Protein AF-A0A7Z9QJ92-F1 (afdb_monomer_lite)

Structure (mmCIF, N/CA/C/O backbone):
data_AF-A0A7Z9QJ92-F1
#
_entry.id   AF-A0A7Z9QJ92-F1
#
loop_
_atom_site.group_PDB
_atom_site.id
_atom_site.type_symbol
_atom_site.label_atom_id
_atom_site.label_alt_id
_atom_site.label_comp_id
_atom_site.label_asym_id
_atom_site.label_entity_id
_atom_site.label_seq_id
_atom_site.pdbx_PDB_ins_code
_atom_site.Cartn_x
_atom_site.Cartn_y
_atom_site.Cartn_z
_atom_site.occupancy
_atom_site.B_iso_or_equiv
_atom_site.auth_seq_id
_atom_site.auth_comp_id
_atom_site.auth_asym_id
_atom_site.auth_atom_id
_atom_site.pdbx_PDB_model_num
ATOM 1 N N . MET A 1 1 ? -34.775 16.342 19.700 1.00 58.00 1 MET A N 1
ATOM 2 C CA . MET A 1 1 ? -33.580 15.807 19.011 1.00 58.00 1 MET A CA 1
ATOM 3 C C . MET A 1 1 ? -34.015 15.264 17.664 1.00 58.00 1 MET A C 1
ATOM 5 O O . MET A 1 1 ? -34.955 14.479 17.620 1.00 58.00 1 MET A O 1
ATOM 9 N N . THR A 1 2 ? -33.408 15.732 16.579 1.00 68.94 2 THR A N 1
ATOM 10 C CA . THR A 1 2 ? -33.727 15.283 15.217 1.00 68.94 2 THR A CA 1
ATOM 11 C C . THR A 1 2 ? -33.125 13.898 15.005 1.00 68.94 2 THR A C 1
ATOM 13 O O . THR A 1 2 ? -31.943 13.700 15.275 1.00 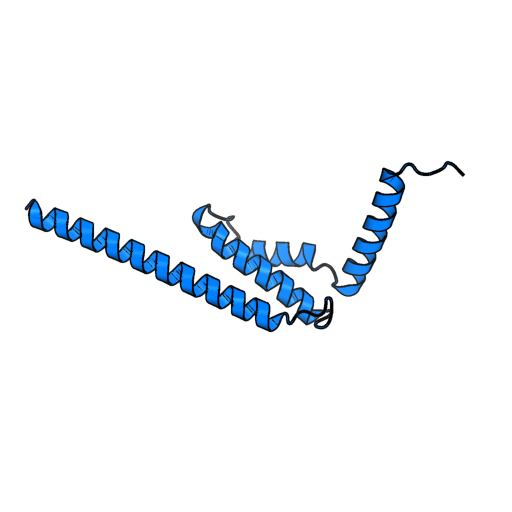68.94 2 THR A O 1
ATOM 16 N N . LYS A 1 3 ? -33.931 12.929 14.560 1.00 80.06 3 LYS A N 1
ATOM 17 C CA . LYS A 1 3 ? -33.454 11.577 14.248 1.00 80.06 3 LYS A CA 1
ATOM 18 C C . LYS A 1 3 ? -32.413 11.677 13.128 1.00 80.06 3 LYS A C 1
ATOM 20 O O . LYS A 1 3 ? -32.712 12.238 12.073 1.00 80.06 3 LYS A O 1
ATOM 25 N N . LEU A 1 4 ? -31.199 11.184 13.371 1.00 80.12 4 LEU A N 1
ATOM 26 C CA . LEU A 1 4 ? -30.159 11.125 12.347 1.00 80.12 4 LEU A CA 1
ATOM 27 C C . LEU A 1 4 ? -30.649 10.230 11.204 1.00 80.12 4 LEU A C 1
ATOM 29 O O . LEU A 1 4 ? -31.324 9.224 11.423 1.00 80.12 4 LEU A O 1
ATOM 33 N N . ASN A 1 5 ? -30.355 10.620 9.965 1.00 92.56 5 ASN A N 1
ATOM 34 C CA . ASN A 1 5 ? -30.608 9.726 8.843 1.00 92.56 5 ASN A CA 1
ATOM 35 C C . ASN A 1 5 ? -29.581 8.580 8.868 1.00 92.56 5 ASN A C 1
ATOM 37 O O . ASN A 1 5 ? -28.512 8.690 9.474 1.00 92.56 5 ASN A O 1
ATOM 41 N N . LYS A 1 6 ? -29.894 7.498 8.153 1.00 92.88 6 LYS A N 1
ATOM 42 C CA . LYS A 1 6 ? -29.063 6.289 8.077 1.00 92.88 6 LYS A CA 1
ATOM 43 C C . LYS A 1 6 ? -27.584 6.583 7.785 1.00 92.88 6 LYS A C 1
ATOM 45 O O . LYS A 1 6 ? -26.713 5.950 8.370 1.00 92.88 6 LYS A O 1
ATOM 50 N N . PHE A 1 7 ? -27.287 7.525 6.890 1.00 94.38 7 PHE A N 1
ATOM 51 C CA . PHE A 1 7 ? -25.907 7.838 6.518 1.00 94.38 7 PHE A CA 1
ATOM 52 C C . PHE A 1 7 ? -25.169 8.613 7.606 1.00 94.38 7 PHE A C 1
ATOM 54 O O . PHE A 1 7 ? -23.989 8.363 7.826 1.00 94.38 7 PHE A O 1
ATOM 61 N N . SER A 1 8 ? -25.853 9.499 8.328 1.00 93.44 8 SER A N 1
ATOM 62 C CA . SER A 1 8 ? -25.249 10.214 9.452 1.00 93.44 8 SER A CA 1
ATOM 63 C C . SER A 1 8 ? -24.904 9.278 10.616 1.00 93.44 8 SER A C 1
ATOM 65 O O . SER A 1 8 ? -23.846 9.429 11.220 1.00 93.44 8 SER A O 1
ATOM 67 N N . GLU A 1 9 ? -25.737 8.270 10.891 1.00 93.88 9 GLU A N 1
ATOM 68 C CA . GLU A 1 9 ? -25.420 7.237 11.890 1.00 93.88 9 GLU A CA 1
ATOM 69 C C . GLU A 1 9 ? -24.207 6.390 11.476 1.00 93.88 9 GLU A C 1
ATOM 71 O O . GLU A 1 9 ? -23.334 6.112 12.299 1.00 93.88 9 GLU A O 1
ATOM 76 N N . ILE A 1 10 ? -24.123 6.005 10.197 1.00 94.44 10 ILE A N 1
ATOM 77 C CA . ILE A 1 10 ? -22.956 5.295 9.650 1.00 94.44 10 ILE A CA 1
ATOM 78 C C . ILE A 1 10 ? -21.699 6.160 9.782 1.00 94.44 10 ILE A C 1
ATOM 80 O O . ILE A 1 10 ? -20.678 5.673 10.257 1.00 94.44 10 ILE A O 1
ATOM 84 N N . GLY A 1 11 ? -21.778 7.441 9.412 1.00 95.62 11 GLY A N 1
ATOM 85 C CA . GLY A 1 11 ? -20.658 8.377 9.512 1.00 95.62 11 GLY A CA 1
ATOM 86 C C . GLY A 1 11 ? -20.119 8.504 10.937 1.00 95.62 11 GLY A C 1
ATOM 87 O O . GLY A 1 11 ? -18.908 8.447 11.124 1.00 95.62 11 GLY A O 1
ATOM 88 N N . SER A 1 12 ? -21.001 8.590 11.941 1.00 95.06 12 SER A N 1
ATOM 89 C CA . SER A 1 12 ? -20.598 8.645 13.356 1.00 95.06 12 SER A CA 1
ATOM 90 C C . SER A 1 12 ? -19.831 7.392 13.779 1.00 95.06 12 SER A C 1
ATOM 92 O O . SER A 1 12 ? -18.745 7.497 14.339 1.00 95.06 12 SER A O 1
ATOM 94 N N . LYS A 1 13 ? -20.353 6.206 13.440 1.00 95.19 13 LYS A N 1
ATOM 95 C CA . LYS A 1 13 ? -19.711 4.923 13.771 1.00 95.19 13 LYS A CA 1
ATOM 96 C C . LYS A 1 13 ? -18.356 4.756 13.088 1.00 95.19 13 LYS A C 1
ATOM 98 O O . LYS A 1 13 ? -17.418 4.240 13.684 1.00 95.19 13 LYS A O 1
ATOM 103 N N . VAL A 1 14 ? -18.246 5.188 11.831 1.00 93.88 14 VAL A N 1
ATOM 104 C CA . VAL A 1 14 ? -16.970 5.177 11.103 1.00 93.88 14 VAL A CA 1
ATOM 105 C C . VAL A 1 14 ? -15.982 6.157 11.737 1.00 93.88 14 VAL A C 1
ATOM 107 O O . VAL A 1 14 ? -14.813 5.814 11.882 1.00 93.88 14 VAL A O 1
ATOM 110 N N . GLY A 1 15 ? -16.439 7.344 12.144 1.00 93.00 15 GLY A N 1
ATOM 111 C CA . GLY A 1 15 ? -15.610 8.342 12.820 1.00 93.00 15 GLY A CA 1
ATOM 112 C C . GLY A 1 15 ? -15.032 7.835 14.142 1.00 93.00 15 GLY A C 1
ATOM 113 O O . GLY A 1 15 ? -13.826 7.943 14.347 1.00 93.00 15 GLY A O 1
ATOM 114 N N . GLU A 1 16 ? -15.865 7.227 14.992 1.00 92.94 16 GLU A N 1
ATOM 115 C CA . GLU A 1 16 ? -15.430 6.586 16.244 1.00 92.94 16 GLU A CA 1
ATOM 116 C C . GLU A 1 16 ? -14.382 5.500 15.976 1.00 92.94 16 GLU A C 1
ATOM 118 O O . GLU A 1 16 ? -13.284 5.552 16.522 1.00 92.94 16 GLU A O 1
ATOM 123 N N . LEU A 1 17 ? -14.659 4.589 15.037 1.00 88.25 17 LEU A N 1
ATOM 124 C CA . LEU A 1 17 ? -13.719 3.530 14.667 1.00 88.25 17 LEU A CA 1
ATOM 125 C C . LEU A 1 17 ? -12.367 4.078 14.182 1.00 88.25 17 LEU A C 1
ATOM 127 O O . LEU A 1 17 ? -11.320 3.533 14.521 1.00 88.25 17 LEU A O 1
ATOM 131 N N . VAL A 1 18 ? -12.365 5.123 13.349 1.00 87.19 18 VAL A N 1
ATOM 132 C CA . VAL A 1 18 ? -11.123 5.730 12.839 1.00 87.19 18 VAL A CA 1
ATOM 133 C C . VAL A 1 18 ? -10.344 6.411 13.962 1.00 87.19 18 VAL A C 1
ATOM 135 O O . VAL A 1 18 ? -9.118 6.306 13.993 1.00 87.19 18 VAL A O 1
ATOM 138 N N . ASN A 1 19 ? -11.036 7.069 14.892 1.00 86.62 19 ASN A N 1
ATOM 139 C CA . ASN A 1 19 ? -10.410 7.672 16.062 1.00 86.62 19 ASN A CA 1
ATOM 140 C C . ASN A 1 19 ? -9.723 6.616 16.938 1.00 86.62 19 ASN A C 1
ATOM 142 O O . ASN A 1 19 ? -8.548 6.771 17.267 1.00 86.62 19 ASN A O 1
ATOM 146 N N . ASP A 1 20 ? -10.414 5.518 17.243 1.00 82.94 20 ASP A N 1
ATOM 147 C CA . ASP A 1 20 ? -9.864 4.432 18.061 1.00 82.94 20 ASP A CA 1
ATOM 148 C C . ASP A 1 20 ? -8.629 3.805 17.399 1.00 82.94 20 ASP A C 1
ATOM 150 O O . ASP A 1 20 ? -7.618 3.559 18.056 1.00 82.94 20 ASP A O 1
ATOM 154 N N . LYS A 1 21 ? -8.657 3.642 16.070 1.00 76.88 21 LYS A N 1
ATOM 155 C CA . LYS A 1 21 ? -7.497 3.181 15.293 1.00 76.88 21 LYS A CA 1
ATOM 156 C C . LYS A 1 21 ? -6.327 4.165 15.341 1.00 76.88 21 LYS A C 1
ATOM 158 O O . LYS A 1 21 ? -5.190 3.738 15.501 1.00 76.88 21 LYS A O 1
ATOM 163 N N . GLN A 1 22 ? -6.574 5.468 15.21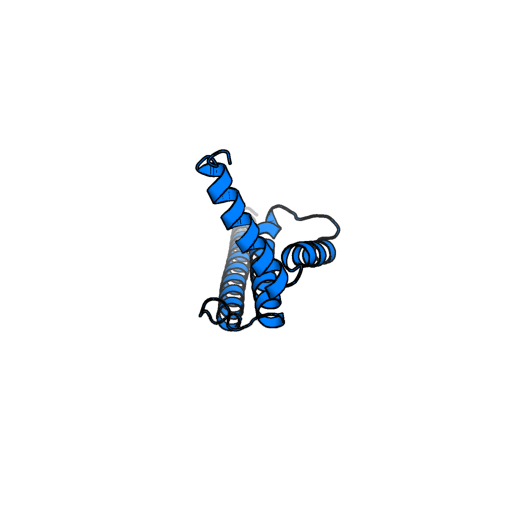8 1.00 78.44 22 GLN A N 1
ATOM 164 C CA . GLN A 1 22 ? -5.508 6.474 15.313 1.00 78.44 22 GLN A CA 1
ATOM 165 C C . GLN A 1 22 ? -4.880 6.526 16.708 1.00 78.44 22 GLN A C 1
ATOM 167 O O . GLN A 1 22 ? -3.674 6.733 16.821 1.00 78.44 22 GLN A O 1
ATOM 172 N N . LEU A 1 23 ? -5.672 6.320 17.763 1.00 74.81 23 LEU A N 1
ATOM 173 C CA . LEU A 1 23 ? -5.155 6.205 19.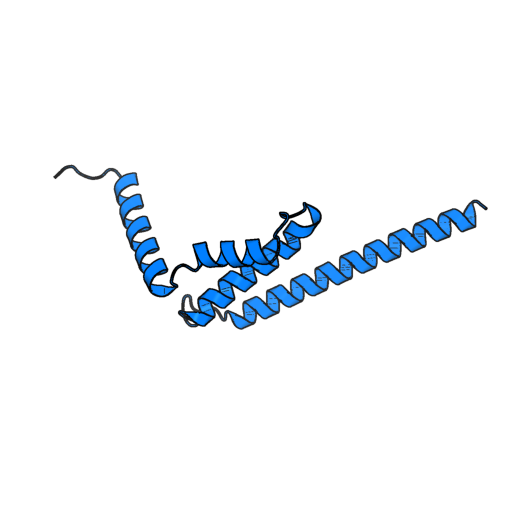125 1.00 74.81 23 LEU A CA 1
ATOM 174 C C . LEU A 1 23 ? -4.314 4.935 19.309 1.00 74.81 23 LEU A C 1
ATOM 176 O O . LEU A 1 23 ? -3.267 5.001 19.945 1.00 74.81 23 LEU A O 1
ATOM 180 N N . ALA A 1 24 ? -4.741 3.808 18.728 1.00 67.50 24 ALA A N 1
ATOM 181 C CA . ALA A 1 24 ? -4.026 2.537 18.820 1.00 67.50 24 ALA A CA 1
ATOM 182 C C . ALA A 1 24 ? -2.721 2.508 18.003 1.00 67.50 24 ALA A C 1
ATOM 184 O O . ALA A 1 24 ? -1.722 1.984 18.478 1.00 67.50 24 ALA A O 1
ATOM 185 N N . TYR A 1 25 ? -2.705 3.068 16.786 1.00 64.75 25 TYR A N 1
ATOM 186 C CA . TYR A 1 25 ? -1.587 2.925 15.835 1.00 64.75 25 TYR A CA 1
ATOM 187 C C . TYR A 1 25 ? -0.712 4.181 15.675 1.00 64.75 25 TYR A C 1
ATOM 189 O O . TYR A 1 25 ? 0.271 4.170 14.924 1.00 64.75 25 TYR A O 1
ATOM 197 N N . GLY A 1 26 ? -1.091 5.291 16.313 1.00 70.00 26 GLY A N 1
ATOM 198 C CA . GLY A 1 26 ? -0.565 6.614 15.981 1.00 70.00 26 GLY A CA 1
ATOM 199 C C . GLY A 1 26 ? -0.874 7.011 14.530 1.00 70.00 26 GLY A C 1
ATOM 200 O O . GLY A 1 26 ? -1.674 6.375 13.847 1.00 70.00 26 GLY A O 1
ATOM 201 N N . ASP A 1 27 ? -0.203 8.051 14.022 1.00 73.94 27 ASP A N 1
ATOM 202 C CA . ASP A 1 27 ? -0.347 8.514 12.630 1.00 73.94 27 ASP A CA 1
ATOM 203 C C . ASP A 1 27 ? 0.357 7.591 11.613 1.00 73.94 27 ASP A C 1
ATOM 205 O O . ASP A 1 27 ? 1.231 8.004 10.852 1.00 73.94 27 ASP A O 1
ATOM 209 N N . SER A 1 28 ? 0.015 6.302 11.614 1.00 72.12 28 SER A N 1
ATOM 210 C CA . SER A 1 28 ? 0.536 5.313 10.658 1.00 72.12 28 SER A CA 1
ATOM 211 C C . SER A 1 28 ? 0.228 5.706 9.209 1.00 72.12 28 SER A C 1
ATOM 213 O O . SER A 1 28 ? 1.077 5.546 8.326 1.00 72.12 28 SER A O 1
ATOM 215 N N . PHE A 1 29 ? -0.950 6.293 8.971 1.00 73.56 29 PHE A N 1
ATOM 216 C CA . PHE A 1 29 ? -1.392 6.736 7.652 1.00 73.56 29 PHE A CA 1
ATOM 217 C C . PHE A 1 29 ? -0.532 7.893 7.120 1.00 73.56 29 PHE A C 1
ATOM 219 O O . PHE A 1 29 ? 0.014 7.802 6.017 1.00 73.56 29 PHE A O 1
ATOM 226 N N . GLY A 1 30 ? -0.330 8.955 7.909 1.00 79.19 30 GLY A N 1
ATOM 227 C CA . GLY A 1 30 ? 0.529 10.077 7.531 1.00 79.19 30 GLY A CA 1
ATOM 228 C C . GLY A 1 30 ? 2.008 9.692 7.436 1.00 79.19 30 GLY A C 1
ATOM 229 O O . GLY A 1 30 ? 2.691 10.076 6.478 1.00 79.19 30 GLY A O 1
ATOM 230 N N . ARG A 1 31 ? 2.501 8.867 8.369 1.00 85.12 31 ARG A N 1
ATOM 231 C CA . ARG A 1 31 ? 3.904 8.417 8.399 1.00 85.12 31 ARG A CA 1
ATOM 232 C C . ARG A 1 31 ? 4.259 7.490 7.240 1.00 85.12 31 ARG A C 1
ATOM 234 O O . ARG A 1 31 ? 5.355 7.616 6.701 1.00 85.12 31 ARG A O 1
ATOM 241 N N . SER A 1 32 ? 3.341 6.629 6.799 1.00 87.88 32 SER A N 1
ATOM 242 C CA . SER A 1 32 ? 3.545 5.806 5.597 1.00 87.88 32 SER A CA 1
ATOM 243 C C . SER A 1 32 ? 3.765 6.674 4.358 1.00 87.88 32 SER A C 1
ATOM 245 O O . SER A 1 32 ? 4.676 6.417 3.571 1.00 87.88 32 SER A O 1
ATOM 247 N N . GLY A 1 33 ? 2.994 7.757 4.218 1.00 90.94 33 GLY A N 1
ATOM 248 C CA . GLY A 1 33 ? 3.187 8.728 3.143 1.00 90.94 33 GLY A CA 1
ATOM 249 C C . GLY A 1 33 ? 4.562 9.401 3.182 1.00 90.94 33 GLY A C 1
ATOM 250 O O . GLY A 1 33 ? 5.155 9.630 2.130 1.00 90.94 33 GLY A O 1
ATOM 251 N N . GLU A 1 34 ? 5.093 9.688 4.373 1.00 92.62 34 GLU A N 1
ATOM 252 C CA . GLU A 1 34 ? 6.440 10.252 4.525 1.00 92.62 34 GLU A CA 1
ATOM 253 C C . GLU A 1 34 ? 7.523 9.252 4.122 1.00 92.62 34 GLU A C 1
ATOM 255 O O . GLU A 1 34 ? 8.389 9.587 3.318 1.00 92.62 34 GLU A O 1
ATOM 260 N N . CYS A 1 35 ? 7.432 8.003 4.587 1.00 94.50 35 CYS A N 1
ATOM 261 C CA . CYS A 1 35 ? 8.344 6.940 4.167 1.00 94.50 35 CYS A CA 1
ATOM 262 C C . CYS A 1 35 ? 8.382 6.801 2.638 1.00 94.50 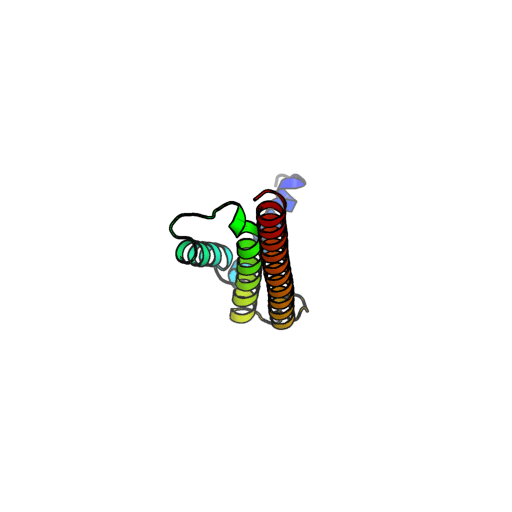35 CYS A C 1
ATOM 264 O O . CYS A 1 35 ? 9.461 6.756 2.049 1.00 94.50 35 CYS A O 1
ATOM 266 N N . LEU A 1 36 ? 7.216 6.805 1.983 1.00 95.56 36 LEU A N 1
ATOM 267 C CA . LEU A 1 36 ? 7.135 6.726 0.525 1.00 95.56 36 LEU A CA 1
ATOM 268 C C . LEU A 1 36 ? 7.736 7.957 -0.169 1.00 95.56 36 LEU A C 1
ATOM 270 O O . LEU A 1 36 ? 8.415 7.794 -1.178 1.00 95.56 36 LEU A O 1
ATOM 274 N N . ARG A 1 37 ? 7.557 9.173 0.365 1.00 95.19 37 ARG A N 1
ATOM 275 C CA . ARG A 1 37 ? 8.206 10.383 -0.181 1.00 95.19 37 ARG A CA 1
ATOM 276 C C . ARG A 1 37 ? 9.730 10.310 -0.106 1.00 95.19 37 ARG A C 1
ATOM 278 O O . ARG A 1 37 ? 10.392 10.735 -1.047 1.00 95.19 37 ARG A O 1
ATOM 285 N N . GLN A 1 38 ? 10.276 9.743 0.969 1.00 95.94 38 GLN A N 1
ATOM 286 C CA . GLN A 1 38 ? 11.721 9.539 1.111 1.00 95.94 38 GLN A CA 1
ATOM 287 C C . GLN A 1 38 ? 12.253 8.472 0.137 1.00 95.94 38 GLN A C 1
ATOM 289 O O . GLN A 1 38 ? 13.343 8.625 -0.405 1.00 95.94 38 GLN A O 1
ATOM 294 N N . MET A 1 39 ? 11.482 7.408 -0.123 1.00 96.44 39 MET A N 1
ATOM 295 C CA . MET A 1 39 ? 11.854 6.346 -1.073 1.00 96.44 39 MET A CA 1
ATOM 296 C C . MET A 1 39 ? 11.698 6.771 -2.542 1.00 96.44 39 MET A C 1
ATOM 298 O O . MET A 1 39 ? 12.478 6.352 -3.396 1.00 96.44 39 MET A O 1
ATOM 302 N N . PHE A 1 40 ? 10.705 7.612 -2.842 1.00 96.81 40 PHE A N 1
ATOM 303 C CA . PHE A 1 40 ? 10.359 8.068 -4.192 1.00 96.81 40 PHE A CA 1
ATOM 304 C C . PHE A 1 40 ? 10.365 9.608 -4.287 1.00 96.81 40 PHE A C 1
ATOM 306 O O . PHE A 1 40 ? 9.337 10.212 -4.614 1.00 96.81 40 PHE A O 1
ATOM 313 N N . PRO A 1 41 ? 11.513 10.277 -4.060 1.00 97.00 41 PRO A N 1
ATOM 314 C CA . PRO A 1 41 ? 11.588 11.743 -3.993 1.00 97.00 41 PRO A CA 1
ATOM 315 C C . PRO A 1 41 ? 11.278 12.441 -5.327 1.00 97.00 41 PRO A C 1
ATOM 317 O O . PRO A 1 41 ? 11.026 13.643 -5.366 1.00 97.00 41 PRO A O 1
ATOM 320 N N . HIS A 1 42 ? 11.285 11.693 -6.432 1.00 97.38 42 HIS A N 1
ATOM 321 C CA . HIS A 1 42 ? 11.013 12.191 -7.783 1.00 97.38 42 HIS A CA 1
ATOM 322 C C . HIS A 1 42 ? 9.735 11.592 -8.388 1.00 97.38 42 HIS A C 1
ATOM 324 O O . HIS A 1 42 ? 9.556 11.606 -9.605 1.00 97.38 42 HIS A O 1
ATOM 330 N N . GLY A 1 43 ? 8.850 11.066 -7.538 1.00 95.56 43 GLY A N 1
ATOM 331 C CA . GLY A 1 43 ? 7.629 10.384 -7.951 1.00 95.56 43 GLY A CA 1
ATOM 332 C C . GLY A 1 43 ? 7.842 8.912 -8.312 1.00 95.56 43 GLY A C 1
ATOM 333 O O . GLY A 1 43 ? 8.959 8.393 -8.319 1.00 95.56 43 GLY A O 1
ATOM 334 N N . ILE A 1 44 ? 6.729 8.236 -8.590 1.00 97.44 44 ILE A N 1
ATOM 335 C CA . ILE A 1 44 ? 6.666 6.807 -8.916 1.00 97.44 44 ILE A CA 1
ATOM 336 C C . ILE A 1 44 ? 6.490 6.659 -10.428 1.00 97.44 44 ILE A C 1
ATOM 338 O O . ILE A 1 44 ? 5.581 7.248 -11.015 1.00 97.44 44 ILE A O 1
ATOM 342 N N . LYS A 1 45 ? 7.336 5.851 -11.071 1.00 97.25 45 LYS A N 1
ATOM 343 C CA . LYS A 1 45 ? 7.184 5.503 -12.491 1.00 97.25 45 LYS A CA 1
ATOM 344 C C . LYS A 1 45 ? 6.188 4.345 -12.661 1.00 97.25 45 LYS A C 1
ATOM 346 O O . LYS A 1 45 ? 6.118 3.492 -11.780 1.00 97.25 45 LYS A O 1
ATOM 351 N N . PRO A 1 46 ? 5.496 4.223 -13.813 1.00 95.88 46 PRO A N 1
ATOM 352 C CA . PRO A 1 46 ? 4.542 3.136 -14.065 1.00 95.88 46 PRO A CA 1
ATOM 353 C C . PRO A 1 46 ? 5.084 1.725 -13.782 1.00 95.88 46 PRO A C 1
ATOM 355 O O . PRO A 1 46 ? 4.406 0.922 -13.155 1.00 95.88 46 PRO A O 1
ATOM 358 N N . GLY A 1 47 ? 6.337 1.444 -14.156 1.00 93.19 47 GLY A N 1
ATOM 359 C CA . GLY A 1 47 ? 6.969 0.141 -13.907 1.00 93.19 47 GLY A CA 1
ATOM 360 C C . GLY A 1 47 ? 7.317 -0.153 -12.441 1.00 93.19 47 GLY A C 1
ATOM 361 O O . GLY A 1 47 ? 7.800 -1.237 -12.154 1.00 93.19 47 GLY A O 1
ATOM 362 N N . GLN A 1 48 ? 7.107 0.790 -11.517 1.00 94.75 48 GLN A N 1
ATOM 363 C CA . GLN A 1 48 ? 7.437 0.637 -10.094 1.00 94.75 48 GLN A CA 1
ATOM 364 C C . GLN A 1 48 ? 6.209 0.361 -9.219 1.00 94.75 48 GLN A C 1
ATOM 366 O O . GLN A 1 48 ? 6.367 0.138 -8.023 1.00 94.75 48 GLN A O 1
ATOM 371 N N . TYR A 1 49 ? 4.989 0.398 -9.767 1.00 95.38 49 TYR A N 1
ATOM 372 C CA . TYR A 1 49 ? 3.765 0.278 -8.962 1.00 95.38 49 TYR A CA 1
ATOM 373 C C . TYR A 1 49 ? 3.620 -1.084 -8.276 1.00 95.38 49 TYR A C 1
ATOM 375 O O . TYR A 1 49 ? 3.097 -1.162 -7.165 1.00 95.38 49 TYR A O 1
ATOM 383 N N . ASP A 1 50 ? 4.133 -2.138 -8.902 1.00 92.62 50 ASP A N 1
ATOM 384 C CA . ASP A 1 50 ? 4.116 -3.488 -8.349 1.00 92.62 50 ASP A CA 1
ATOM 385 C C . ASP A 1 50 ? 5.011 -3.613 -7.106 1.00 92.62 50 ASP A C 1
ATOM 387 O O . ASP A 1 50 ? 4.621 -4.245 -6.119 1.00 92.62 50 ASP A O 1
ATOM 391 N N . ASP A 1 51 ? 6.186 -2.982 -7.125 1.00 93.69 51 ASP A N 1
ATOM 392 C CA . ASP A 1 51 ? 7.095 -2.936 -5.974 1.00 93.69 51 ASP A CA 1
ATOM 393 C C . ASP A 1 51 ? 6.613 -1.936 -4.925 1.00 93.69 51 ASP A C 1
ATOM 395 O O . ASP A 1 51 ? 6.670 -2.214 -3.728 1.00 93.69 51 ASP A O 1
ATOM 399 N N . LEU A 1 52 ? 6.058 -0.801 -5.361 1.00 95.94 52 LEU A N 1
ATOM 400 C CA . LEU A 1 52 ? 5.413 0.173 -4.487 1.00 95.94 52 LEU A CA 1
ATOM 401 C C . LEU A 1 52 ? 4.305 -0.475 -3.652 1.00 95.94 52 LEU A C 1
ATOM 403 O O . LEU A 1 52 ? 4.227 -0.216 -2.454 1.00 95.94 52 LEU A O 1
ATOM 407 N N . LEU A 1 53 ? 3.461 -1.317 -4.260 1.00 94.50 53 LEU A N 1
ATOM 408 C CA . LEU A 1 53 ? 2.411 -2.036 -3.543 1.00 94.50 53 LEU A CA 1
ATOM 409 C C . LEU A 1 53 ? 3.006 -2.943 -2.459 1.00 94.50 53 LEU A C 1
ATOM 411 O O . LEU A 1 53 ? 2.537 -2.923 -1.321 1.00 94.50 53 LEU A O 1
ATOM 415 N N . THR A 1 54 ? 4.049 -3.707 -2.788 1.00 95.62 54 THR A N 1
ATOM 416 C CA . THR A 1 54 ? 4.746 -4.575 -1.827 1.00 95.62 54 THR A CA 1
ATOM 417 C C . THR A 1 54 ? 5.336 -3.758 -0.674 1.00 95.62 54 THR A C 1
ATOM 419 O O . THR A 1 54 ? 5.120 -4.093 0.490 1.00 95.62 54 THR A O 1
ATOM 422 N N . ILE A 1 55 ? 6.008 -2.644 -0.979 1.00 95.94 55 ILE A N 1
ATOM 423 C CA . ILE A 1 55 ? 6.576 -1.719 0.011 1.00 95.94 55 ILE A CA 1
ATOM 424 C C . ILE A 1 55 ? 5.483 -1.154 0.921 1.00 95.94 55 ILE A C 1
ATOM 426 O O . ILE A 1 55 ? 5.632 -1.180 2.141 1.00 95.94 55 ILE A O 1
ATOM 430 N N . ALA A 1 56 ? 4.372 -0.678 0.355 1.00 94.44 56 ALA A N 1
ATOM 431 C CA . ALA A 1 56 ? 3.265 -0.116 1.122 1.00 94.44 56 ALA A CA 1
ATOM 432 C C . ALA A 1 56 ? 2.653 -1.148 2.084 1.00 94.44 56 ALA A C 1
ATOM 434 O O . ALA A 1 56 ? 2.385 -0.825 3.240 1.00 94.44 56 ALA A O 1
ATOM 435 N N . ARG A 1 57 ? 2.494 -2.405 1.645 1.00 93.62 57 ARG A N 1
ATOM 436 C CA . ARG A 1 57 ? 2.001 -3.497 2.502 1.00 93.62 57 ARG A CA 1
ATOM 437 C C . ARG A 1 57 ? 2.989 -3.865 3.606 1.00 93.62 57 ARG A C 1
ATOM 439 O O . ARG A 1 57 ? 2.564 -4.166 4.714 1.00 93.62 57 ARG A O 1
ATOM 446 N N . ILE A 1 58 ? 4.292 -3.832 3.332 1.00 95.25 58 ILE A N 1
ATOM 447 C CA . ILE A 1 58 ? 5.313 -4.055 4.363 1.00 95.25 58 ILE A CA 1
ATOM 448 C C . ILE A 1 58 ? 5.299 -2.910 5.382 1.00 95.25 58 ILE A C 1
ATOM 450 O O . ILE A 1 58 ? 5.309 -3.179 6.579 1.00 95.25 58 ILE A O 1
ATOM 454 N N . LEU A 1 59 ? 5.222 -1.650 4.935 1.00 94.00 59 LEU A N 1
ATOM 455 C CA . LEU A 1 59 ? 5.124 -0.487 5.825 1.00 94.00 59 LEU A CA 1
ATOM 456 C C . LEU A 1 59 ? 3.907 -0.582 6.754 1.00 94.00 59 LEU A C 1
ATOM 458 O O . LEU A 1 59 ? 4.063 -0.392 7.957 1.00 94.00 59 LEU A O 1
ATOM 462 N N . ASP A 1 60 ? 2.735 -0.940 6.223 1.00 89.19 60 ASP A N 1
ATOM 463 C CA . ASP A 1 60 ? 1.520 -1.183 7.014 1.00 89.19 60 ASP A CA 1
ATOM 464 C C . ASP A 1 60 ? 1.767 -2.200 8.144 1.00 89.19 60 ASP A C 1
ATOM 466 O O . ASP A 1 60 ? 1.514 -1.918 9.319 1.00 89.19 60 ASP A O 1
ATOM 470 N N . LYS A 1 61 ? 2.377 -3.349 7.820 1.00 90.56 61 LYS A N 1
ATOM 471 C CA . LYS A 1 61 ? 2.695 -4.382 8.818 1.00 90.56 61 LYS A CA 1
ATOM 472 C C . LYS A 1 61 ? 3.751 -3.926 9.828 1.00 90.56 61 LYS A C 1
ATOM 474 O O . LYS A 1 61 ? 3.626 -4.257 11.004 1.00 90.56 61 LYS A O 1
ATOM 479 N N . LEU A 1 62 ? 4.748 -3.135 9.420 1.00 92.06 62 LEU A N 1
ATOM 480 C CA . LEU A 1 62 ? 5.743 -2.566 10.339 1.00 92.06 62 LEU A CA 1
ATOM 481 C C . LEU A 1 62 ? 5.106 -1.596 11.342 1.00 92.06 62 LEU A C 1
ATOM 483 O O . LEU A 1 62 ? 5.431 -1.654 12.528 1.00 92.06 62 LEU A O 1
ATOM 487 N N . PHE A 1 63 ? 4.179 -0.741 10.900 1.00 88.06 63 PHE A N 1
ATOM 488 C CA . PHE A 1 63 ? 3.433 0.128 11.813 1.00 88.06 63 PHE A CA 1
ATOM 489 C C . PHE A 1 63 ? 2.541 -0.669 12.757 1.00 88.06 63 PHE A C 1
ATOM 491 O O . PHE A 1 63 ? 2.454 -0.319 13.932 1.00 88.06 63 PHE A O 1
ATOM 498 N N . ARG A 1 64 ? 1.922 -1.755 12.288 1.00 85.75 64 ARG A N 1
ATOM 499 C CA . ARG A 1 64 ? 1.173 -2.655 13.167 1.00 85.75 64 ARG A CA 1
ATOM 500 C C . ARG A 1 64 ? 2.078 -3.267 14.236 1.00 85.75 64 ARG A C 1
ATOM 502 O O . ARG A 1 64 ? 1.798 -3.097 15.413 1.00 85.75 64 ARG A O 1
ATOM 509 N N . ILE A 1 65 ? 3.196 -3.882 13.844 1.00 90.25 65 ILE A N 1
ATOM 510 C CA . ILE A 1 65 ? 4.168 -4.486 14.774 1.00 90.25 65 ILE A CA 1
ATOM 511 C C . ILE A 1 65 ? 4.645 -3.480 15.830 1.00 90.25 65 ILE A C 1
ATOM 513 O O . ILE A 1 65 ? 4.785 -3.833 16.996 1.00 90.25 65 ILE A O 1
ATOM 517 N N . ALA A 1 66 ? 4.904 -2.234 15.427 1.00 88.44 66 ALA A N 1
ATOM 518 C CA . ALA A 1 66 ? 5.431 -1.207 16.319 1.00 88.44 66 ALA A CA 1
ATOM 519 C C . ALA A 1 66 ? 4.423 -0.695 17.362 1.00 88.44 66 ALA A C 1
ATOM 521 O O . ALA A 1 66 ? 4.851 -0.118 1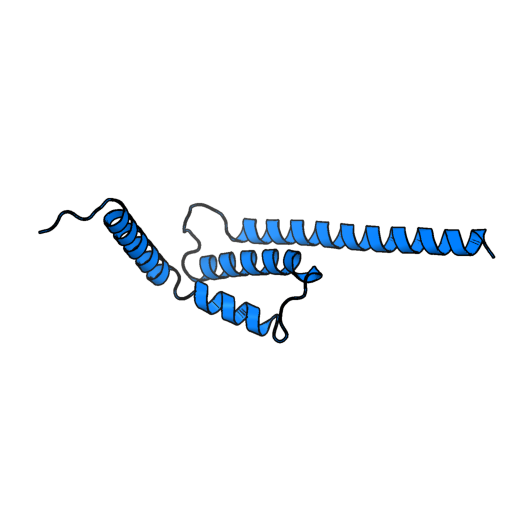8.360 1.00 88.44 66 ALA A O 1
ATOM 522 N N . ASN A 1 67 ? 3.118 -0.861 17.128 1.00 83.62 67 ASN A N 1
ATOM 523 C CA . ASN A 1 67 ? 2.074 -0.299 17.986 1.00 83.62 67 ASN A CA 1
ATOM 524 C C . ASN A 1 67 ? 1.229 -1.376 18.676 1.00 83.62 67 ASN A C 1
ATOM 526 O O . ASN A 1 67 ? 1.071 -1.339 19.892 1.00 83.62 67 ASN A O 1
ATOM 530 N N . ASP A 1 68 ? 0.700 -2.328 17.908 1.00 82.75 68 ASP A N 1
ATOM 531 C CA . ASP A 1 68 ? -0.114 -3.438 18.403 1.00 82.75 68 ASP A CA 1
ATOM 532 C C . ASP A 1 68 ? 0.112 -4.680 17.515 1.00 82.75 68 ASP A C 1
ATOM 534 O O . ASP A 1 68 ? -0.574 -4.870 16.499 1.00 82.75 68 ASP A O 1
ATOM 538 N N . PRO A 1 69 ? 1.118 -5.512 17.844 1.00 82.56 69 PRO A N 1
ATOM 539 C CA . PRO A 1 69 ? 1.451 -6.690 17.049 1.00 82.56 69 PRO A CA 1
ATOM 540 C C . PRO A 1 69 ? 0.329 -7.742 17.044 1.00 82.56 69 PRO A C 1
ATOM 542 O O . PRO A 1 69 ? 0.211 -8.480 16.061 1.00 82.56 69 PRO A O 1
ATOM 545 N N . ASP A 1 70 ? -0.520 -7.767 18.076 1.00 83.62 70 ASP A N 1
ATOM 546 C CA . ASP A 1 70 ? -1.548 -8.792 18.296 1.00 83.62 70 ASP A CA 1
ATOM 547 C C . ASP A 1 70 ? -2.924 -8.411 17.709 1.00 83.62 70 ASP A C 1
ATOM 549 O O . ASP A 1 70 ? -3.829 -9.245 17.640 1.00 83.62 70 ASP A O 1
ATOM 553 N N . ALA A 1 71 ? -3.099 -7.176 17.224 1.00 77.56 71 ALA A N 1
ATOM 554 C CA . ALA A 1 71 ? -4.341 -6.730 16.586 1.00 77.56 71 ALA A CA 1
ATOM 555 C C . ALA A 1 71 ? -4.778 -7.650 15.427 1.00 77.56 71 ALA A C 1
ATOM 557 O O . ALA A 1 71 ? -3.985 -7.918 14.541 1.00 77.56 71 ALA A O 1
ATOM 558 N N . PHE A 1 72 ? -6.056 -8.031 15.328 1.00 68.69 72 PHE A N 1
ATOM 559 C CA . PHE A 1 72 ? -6.640 -8.781 14.190 1.00 68.69 72 PHE A CA 1
ATOM 560 C C . PHE A 1 72 ? -6.217 -10.258 14.010 1.00 68.69 72 PHE A C 1
ATOM 562 O O . PHE A 1 72 ? -6.411 -10.785 12.919 1.00 68.69 72 PHE A O 1
ATOM 569 N N . ASP A 1 73 ? -5.673 -10.937 15.026 1.00 78.94 73 ASP A N 1
ATOM 570 C CA . ASP A 1 73 ? -5.419 -12.401 15.047 1.00 78.94 73 ASP A CA 1
ATOM 571 C C . ASP A 1 73 ? -4.509 -12.976 13.925 1.00 78.94 73 ASP A C 1
ATOM 573 O O . ASP A 1 73 ? -4.344 -14.190 13.796 1.00 78.94 73 ASP A O 1
ATOM 577 N N . GLU A 1 74 ? -3.881 -12.131 13.106 1.00 81.38 74 GLU A N 1
ATOM 578 C CA . GLU A 1 74 ? -2.945 -12.529 12.040 1.00 81.38 74 GLU A CA 1
ATOM 579 C C . GLU A 1 74 ? -1.482 -12.414 12.501 1.00 81.38 74 GLU A C 1
ATOM 581 O O . GLU A 1 74 ? -1.168 -11.576 13.337 1.00 81.38 74 GLU A O 1
ATOM 586 N N . ASN A 1 75 ? -0.544 -13.160 11.903 1.00 90.94 75 ASN A N 1
ATOM 587 C CA . ASN A 1 75 ? 0.891 -12.971 12.159 1.00 90.94 75 ASN A CA 1
ATOM 588 C C . ASN A 1 75 ? 1.507 -11.963 11.158 1.00 90.94 75 ASN A C 1
ATOM 590 O O . ASN A 1 75 ? 1.758 -12.329 10.006 1.00 90.94 75 ASN A O 1
ATOM 594 N N . PRO A 1 76 ? 1.835 -10.721 11.571 1.00 92.75 76 PRO A N 1
ATOM 595 C CA . PRO A 1 76 ? 2.335 -9.698 10.650 1.00 92.75 76 PRO A CA 1
ATOM 596 C C . PRO A 1 76 ? 3.726 -10.012 10.075 1.00 92.75 76 PRO A C 1
ATOM 598 O O . PRO A 1 76 ? 4.048 -9.567 8.974 1.00 92.75 76 PRO A O 1
ATOM 601 N N . TYR A 1 77 ? 4.556 -10.800 10.767 1.00 95.56 77 TYR A N 1
ATOM 602 C CA . TYR A 1 77 ? 5.848 -11.240 10.230 1.00 95.56 77 TYR A CA 1
ATOM 603 C C . TYR A 1 77 ? 5.675 -12.272 9.119 1.00 95.56 77 TYR A C 1
ATOM 605 O O . TYR A 1 77 ? 6.395 -12.229 8.121 1.00 95.56 77 TYR A O 1
ATOM 613 N N . GLN A 1 78 ? 4.707 -13.179 9.270 1.00 95.69 78 GLN A N 1
ATOM 614 C CA . GLN A 1 78 ? 4.377 -14.153 8.233 1.00 95.69 78 GLN A CA 1
ATOM 615 C C . GLN A 1 78 ? 3.903 -13.455 6.953 1.00 95.69 78 GLN A C 1
ATOM 617 O O . GLN A 1 78 ? 4.323 -13.843 5.863 1.00 95.69 78 GLN A O 1
ATOM 622 N N . ASP A 1 79 ? 3.110 -12.388 7.079 1.00 94.69 79 ASP A N 1
ATOM 623 C CA . ASP A 1 79 ? 2.708 -11.564 5.936 1.00 94.69 79 ASP A CA 1
ATOM 624 C C . ASP A 1 79 ? 3.914 -10.937 5.229 1.00 94.69 79 ASP A C 1
ATOM 626 O O . ASP A 1 79 ? 4.026 -11.026 4.008 1.00 94.69 79 ASP A O 1
ATOM 630 N N . ILE A 1 80 ? 4.846 -10.339 5.984 1.00 97.19 80 ILE A N 1
ATOM 631 C CA . ILE A 1 80 ? 6.065 -9.729 5.427 1.00 97.19 80 ILE A CA 1
ATOM 632 C C . ILE A 1 80 ? 6.900 -10.768 4.668 1.00 97.19 80 ILE A C 1
ATOM 634 O O . ILE A 1 80 ? 7.356 -10.491 3.558 1.00 97.19 80 ILE A O 1
ATOM 638 N N . VAL A 1 81 ? 7.066 -11.973 5.226 1.00 97.94 81 VAL A N 1
ATOM 639 C CA . VAL A 1 81 ? 7.753 -13.080 4.542 1.00 97.94 81 VAL A CA 1
ATOM 640 C C . VAL A 1 81 ? 7.021 -13.456 3.253 1.00 97.94 81 VAL A C 1
ATOM 642 O O . VAL A 1 81 ? 7.657 -13.569 2.206 1.00 97.94 81 VAL A O 1
ATOM 645 N N . GLY A 1 82 ? 5.693 -13.592 3.298 1.00 97.25 82 GLY A N 1
ATOM 646 C CA . GLY A 1 82 ? 4.874 -13.884 2.120 1.00 97.25 82 GLY A CA 1
ATOM 647 C C . GLY A 1 82 ? 5.021 -12.830 1.020 1.00 97.25 82 GLY A C 1
ATOM 648 O O . GLY A 1 82 ? 5.215 -13.173 -0.145 1.00 97.25 82 GLY A O 1
ATOM 649 N N . TYR A 1 83 ? 5.011 -11.544 1.377 1.00 96.75 83 TYR A N 1
ATOM 650 C CA . TYR A 1 83 ? 5.235 -10.450 0.428 1.00 96.75 83 TYR A CA 1
ATOM 651 C C . TYR A 1 83 ? 6.644 -10.475 -0.167 1.00 96.75 83 TYR A C 1
ATOM 653 O O . TYR A 1 83 ? 6.802 -10.250 -1.367 1.00 96.75 83 TYR A O 1
ATOM 661 N N . GLY A 1 84 ? 7.656 -10.797 0.643 1.00 96.31 84 GLY A N 1
ATOM 662 C CA . GLY A 1 84 ? 9.025 -10.994 0.175 1.00 96.31 84 GLY A CA 1
ATOM 663 C C . GLY A 1 84 ? 9.129 -12.118 -0.858 1.00 96.31 84 GLY A C 1
ATOM 664 O O . GLY A 1 84 ? 9.706 -11.909 -1.923 1.00 96.31 84 GLY A O 1
ATOM 665 N N . LEU A 1 85 ? 8.509 -13.273 -0.594 1.00 97.56 85 LEU A N 1
ATOM 666 C CA . LEU A 1 85 ? 8.487 -14.410 -1.522 1.00 97.56 85 LEU A CA 1
ATOM 667 C C . LEU A 1 85 ? 7.821 -14.056 -2.859 1.00 97.56 85 LEU A C 1
ATOM 669 O O . LEU A 1 85 ? 8.385 -14.338 -3.915 1.00 97.56 85 LEU A O 1
ATOM 673 N N . LEU A 1 86 ? 6.668 -13.380 -2.822 1.00 95.56 86 LEU A N 1
ATOM 674 C CA . LEU A 1 86 ? 5.980 -12.917 -4.034 1.00 95.56 86 LEU A CA 1
ATOM 675 C C . LEU A 1 86 ? 6.824 -11.902 -4.824 1.00 95.56 86 LEU A C 1
ATOM 677 O O . LEU A 1 86 ? 6.857 -11.937 -6.055 1.00 95.56 86 LEU A O 1
ATOM 681 N N . GLY A 1 87 ? 7.533 -11.007 -4.130 1.00 94.00 87 GLY A N 1
ATOM 682 C CA . GLY A 1 87 ? 8.472 -10.074 -4.754 1.00 94.00 87 GLY A CA 1
ATOM 683 C C . GLY A 1 87 ? 9.646 -10.788 -5.432 1.00 94.00 87 GLY A C 1
ATOM 684 O O . GLY A 1 87 ? 9.999 -10.454 -6.564 1.00 94.00 87 GLY A O 1
ATOM 685 N N . MET A 1 88 ? 10.215 -11.808 -4.782 1.00 95.06 88 MET A N 1
ATOM 686 C CA . MET A 1 88 ? 11.300 -12.623 -5.341 1.00 95.06 88 MET A CA 1
ATOM 687 C C . MET A 1 88 ? 10.872 -13.358 -6.616 1.00 95.06 88 MET A C 1
ATOM 689 O O . MET A 1 88 ? 11.581 -13.304 -7.621 1.00 95.06 88 MET A O 1
ATOM 693 N N . GLU A 1 89 ? 9.706 -14.007 -6.600 1.00 94.94 89 GLU A N 1
ATOM 694 C CA . GLU A 1 89 ? 9.160 -14.712 -7.767 1.00 94.94 89 GLU A CA 1
ATOM 695 C C . GLU A 1 89 ? 8.954 -13.767 -8.960 1.00 94.94 89 GLU A C 1
ATOM 697 O O . GLU A 1 89 ? 9.359 -14.070 -10.089 1.00 94.94 89 GLU A O 1
ATOM 702 N N . ARG A 1 90 ? 8.388 -12.581 -8.708 1.00 91.44 90 ARG A N 1
ATOM 703 C CA . ARG A 1 90 ? 8.195 -11.555 -9.739 1.00 91.44 90 ARG A CA 1
ATOM 704 C C . ARG A 1 90 ? 9.526 -11.111 -10.339 1.00 91.44 90 ARG A C 1
ATOM 706 O O . ARG A 1 90 ? 9.657 -11.057 -11.560 1.00 91.44 90 ARG A O 1
ATOM 713 N N . HIS A 1 91 ? 10.519 -10.831 -9.495 1.00 90.50 91 HIS A N 1
ATOM 714 C CA . HIS A 1 91 ? 11.848 -10.421 -9.944 1.00 90.50 91 HIS A CA 1
ATOM 715 C C . HIS A 1 91 ? 12.520 -11.501 -10.805 1.00 90.50 91 HIS A C 1
ATOM 717 O O . HIS A 1 91 ? 13.075 -11.193 -11.860 1.00 90.50 91 HIS A O 1
ATOM 723 N N . HIS A 1 92 ? 12.435 -12.772 -10.402 1.00 92.38 92 HIS A N 1
ATOM 724 C CA . HIS A 1 92 ? 12.949 -13.888 -11.201 1.00 92.38 92 HIS A CA 1
ATOM 725 C C . HIS A 1 92 ? 12.267 -13.973 -12.570 1.00 92.38 92 HIS A C 1
ATOM 727 O O . HIS A 1 92 ? 12.951 -14.040 -13.589 1.00 92.38 92 HIS A O 1
ATOM 733 N N . THR A 1 93 ? 10.937 -13.880 -12.607 1.00 91.31 93 THR A N 1
ATOM 734 C CA . THR A 1 93 ? 10.157 -13.940 -13.853 1.00 91.31 93 THR A CA 1
ATOM 735 C C . THR A 1 93 ? 10.546 -12.822 -14.827 1.00 91.31 93 THR A C 1
ATOM 737 O O . THR A 1 93 ? 10.690 -13.059 -16.028 1.00 91.31 93 THR A O 1
ATOM 740 N N . LEU A 1 94 ? 10.754 -11.601 -14.324 1.00 88.06 94 LEU A N 1
ATOM 741 C CA . LEU A 1 94 ? 11.212 -10.469 -15.137 1.00 88.06 94 LEU A CA 1
ATOM 742 C C . LEU A 1 94 ? 12.603 -10.729 -15.732 1.00 88.06 94 LEU A C 1
ATOM 744 O O . LEU A 1 94 ? 12.801 -10.547 -16.931 1.00 88.06 94 LEU A O 1
ATOM 748 N N . MET A 1 95 ? 13.540 -11.237 -14.928 1.00 87.81 95 MET A N 1
ATOM 749 C CA . MET A 1 95 ? 14.891 -11.581 -15.387 1.00 87.81 95 MET A CA 1
ATOM 750 C C . MET A 1 95 ? 14.902 -12.702 -16.432 1.00 87.81 95 MET A C 1
ATOM 752 O O . MET A 1 95 ? 15.669 -12.646 -17.395 1.00 87.81 95 MET A O 1
ATOM 756 N N . GLU A 1 96 ? 14.048 -13.712 -16.274 1.00 90.81 96 GLU A N 1
ATOM 757 C CA . GLU A 1 96 ? 13.887 -14.783 -17.260 1.00 90.81 96 GLU A CA 1
ATOM 758 C C . GLU A 1 96 ? 13.294 -14.265 -18.575 1.00 90.81 96 GLU A C 1
ATOM 760 O O . GLU A 1 96 ? 13.749 -14.652 -19.652 1.00 90.81 96 GLU A O 1
ATOM 765 N N . ASN A 1 97 ? 12.314 -13.361 -18.515 1.00 89.75 97 ASN A N 1
ATOM 766 C CA . ASN A 1 97 ? 11.757 -12.710 -19.703 1.00 89.75 97 ASN A CA 1
ATOM 767 C C . ASN A 1 97 ? 12.813 -11.889 -20.447 1.00 89.75 97 ASN A C 1
ATOM 769 O O . ASN A 1 97 ? 12.981 -12.066 -21.654 1.00 89.75 97 ASN A O 1
ATOM 773 N N . ASP A 1 98 ? 13.565 -11.054 -19.730 1.00 91.31 98 ASP A N 1
ATOM 774 C CA . ASP A 1 98 ? 14.630 -10.234 -20.310 1.00 91.31 98 ASP A CA 1
ATOM 775 C C . ASP A 1 98 ? 15.718 -11.094 -20.960 1.00 91.31 98 ASP A C 1
ATOM 777 O O . ASP A 1 98 ? 16.230 -10.759 -22.033 1.00 91.31 98 ASP A O 1
ATOM 781 N N . ARG A 1 99 ? 16.061 -12.230 -20.336 1.00 92.00 99 ARG A N 1
ATOM 782 C CA . ARG A 1 99 ? 17.007 -13.197 -20.902 1.00 92.00 99 ARG A CA 1
ATOM 783 C C . ARG A 1 99 ? 16.463 -13.822 -22.189 1.00 92.00 99 ARG A C 1
ATOM 785 O O . ARG A 1 99 ? 17.168 -13.802 -23.194 1.00 92.00 99 ARG A O 1
ATOM 792 N N . ARG A 1 100 ? 15.211 -14.295 -22.192 1.00 92.31 100 ARG A N 1
ATOM 793 C CA . ARG A 1 100 ? 14.567 -14.892 -23.378 1.00 92.31 100 ARG A CA 1
ATOM 794 C C . ARG A 1 100 ? 14.499 -13.924 -24.561 1.00 92.31 100 ARG A C 1
ATOM 796 O O . ARG A 1 100 ? 14.749 -14.324 -25.695 1.00 92.31 100 ARG A O 1
ATOM 803 N N . ILE A 1 101 ? 14.197 -12.649 -24.308 1.00 92.69 101 ILE A N 1
ATOM 804 C CA . ILE A 1 101 ? 14.156 -11.614 -25.354 1.00 92.69 101 ILE A CA 1
ATOM 805 C C . ILE A 1 101 ? 15.548 -11.402 -25.960 1.00 92.69 101 ILE A C 1
ATOM 807 O O . ILE A 1 101 ? 15.682 -11.339 -27.181 1.00 92.69 101 ILE A O 1
ATOM 811 N N . LYS A 1 102 ? 16.591 -11.319 -25.123 1.00 93.12 102 LYS A N 1
ATOM 812 C CA . LYS A 1 102 ? 17.978 -11.183 -25.597 1.00 93.12 102 LYS A CA 1
ATOM 813 C C . LYS A 1 102 ? 18.404 -12.373 -26.453 1.00 93.12 102 LYS A C 1
ATOM 815 O O . LYS A 1 102 ? 18.885 -12.167 -27.560 1.00 93.12 102 LYS A O 1
ATOM 820 N N . GLU A 1 103 ? 18.157 -13.593 -25.982 1.00 93.75 103 GLU A N 1
ATOM 821 C CA . GLU A 1 103 ? 18.486 -14.822 -26.716 1.00 93.75 103 GLU A CA 1
ATOM 822 C C . GLU A 1 103 ? 17.777 -14.883 -28.079 1.00 93.75 103 GLU A C 1
ATOM 824 O O . GLU A 1 103 ? 18.404 -15.209 -29.086 1.00 93.75 103 GLU A O 1
ATOM 829 N N . SER A 1 104 ? 16.495 -14.501 -28.141 1.00 93.38 104 SER A N 1
ATOM 830 C CA . SER A 1 104 ? 15.740 -14.437 -29.399 1.00 93.38 104 SER A CA 1
ATOM 831 C C . SER A 1 104 ? 16.305 -13.405 -30.381 1.00 93.38 104 SER A C 1
ATOM 833 O O . SER A 1 104 ? 16.345 -13.668 -31.583 1.00 93.38 104 SER A O 1
ATOM 835 N N . ASN A 1 105 ? 16.731 -12.235 -29.896 1.00 92.88 105 ASN A N 1
ATOM 836 C CA . ASN A 1 105 ? 17.315 -11.189 -30.739 1.00 92.88 105 ASN A CA 1
ATOM 837 C C . ASN A 1 105 ? 18.693 -11.596 -31.272 1.00 92.88 105 ASN A C 1
ATOM 839 O O . ASN A 1 105 ? 18.971 -11.412 -32.457 1.00 92.88 105 ASN A O 1
ATOM 843 N N . ASP A 1 106 ? 19.537 -12.183 -30.422 1.00 94.31 106 ASP A N 1
ATOM 844 C CA . ASP A 1 106 ? 20.860 -12.668 -30.817 1.00 94.31 106 ASP A CA 1
ATOM 845 C C . ASP A 1 106 ? 20.753 -13.781 -31.867 1.00 94.31 106 ASP A C 1
ATOM 847 O O . ASP A 1 106 ? 21.534 -13.814 -32.819 1.00 94.31 106 ASP A O 1
ATOM 851 N N . GLN A 1 107 ? 19.770 -14.675 -31.720 1.00 92.25 107 GLN A N 1
ATOM 852 C CA . GLN A 1 107 ? 19.496 -15.721 -32.702 1.00 92.25 107 GLN A CA 1
ATOM 853 C C . GLN A 1 107 ? 19.045 -15.128 -34.044 1.00 92.25 107 GLN A C 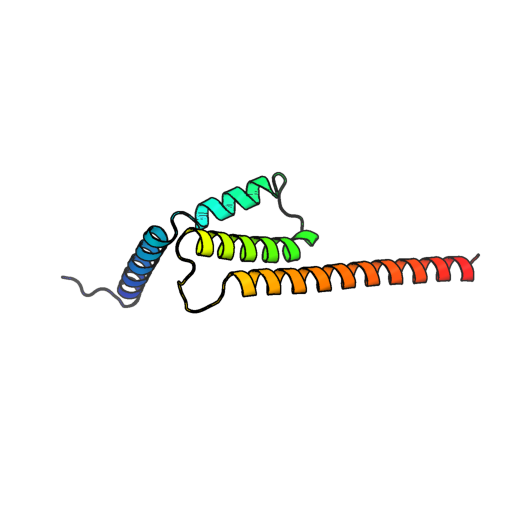1
ATOM 855 O O . GLN A 1 107 ? 19.607 -15.477 -35.077 1.00 92.25 107 GLN A O 1
ATOM 860 N N . TYR A 1 108 ? 18.112 -14.170 -34.033 1.00 92.56 108 TYR A N 1
ATOM 861 C CA . TYR A 1 108 ? 17.674 -13.481 -35.250 1.00 92.56 108 TYR A CA 1
ATOM 862 C C . TYR A 1 108 ? 18.838 -12.805 -35.989 1.00 92.56 108 TYR A C 1
ATOM 864 O O . TYR A 1 108 ? 18.927 -12.897 -37.211 1.00 92.56 108 TYR A O 1
ATOM 872 N N . ILE A 1 109 ? 19.743 -12.144 -35.262 1.00 93.75 109 ILE A N 1
ATOM 873 C CA . ILE A 1 109 ? 20.922 -11.496 -35.852 1.00 93.75 109 ILE A CA 1
ATOM 874 C C . ILE A 1 109 ? 21.847 -12.531 -36.505 1.00 93.75 109 ILE A C 1
ATOM 876 O O . ILE A 1 109 ? 22.311 -12.297 -37.616 1.00 93.75 109 ILE A O 1
ATOM 880 N N . LYS A 1 110 ? 22.092 -13.674 -35.850 1.00 91.06 110 LYS A N 1
ATOM 881 C CA . LYS A 1 110 ? 22.916 -14.760 -36.412 1.00 91.06 110 LYS A CA 1
ATOM 882 C C . LYS A 1 110 ? 22.312 -15.382 -37.668 1.00 91.06 110 LYS A C 1
ATOM 884 O O . LYS A 1 110 ? 23.062 -15.769 -38.551 1.00 91.06 110 LYS A O 1
ATOM 889 N N . ASP A 1 111 ? 20.988 -15.482 -37.736 1.00 93.44 111 ASP A N 1
ATOM 890 C CA . ASP A 1 111 ? 20.296 -16.110 -38.866 1.00 93.44 111 ASP A CA 1
ATOM 891 C C . ASP A 1 111 ? 20.182 -15.181 -40.095 1.00 93.44 111 ASP A C 1
ATOM 893 O O . ASP A 1 111 ? 19.850 -15.649 -41.183 1.00 93.44 111 ASP A O 1
ATOM 897 N N . ASN A 1 112 ? 20.442 -13.874 -39.939 1.00 89.88 112 ASN A N 1
ATOM 898 C CA . ASN A 1 112 ? 20.273 -12.852 -40.985 1.00 89.88 112 ASN A CA 1
ATOM 899 C C . ASN A 1 112 ? 21.557 -12.050 -41.305 1.00 89.88 112 ASN A C 1
ATOM 901 O O . ASN A 1 112 ? 21.477 -11.024 -41.987 1.00 89.88 112 ASN A O 1
ATOM 905 N N . LEU A 1 113 ? 22.720 -12.500 -40.822 1.00 76.25 113 LEU A N 1
ATOM 906 C CA . LEU A 1 113 ? 24.062 -12.018 -41.190 1.00 76.25 113 LEU A CA 1
ATOM 907 C C . LEU A 1 113 ? 24.816 -13.111 -41.950 1.00 76.25 113 LEU A C 1
ATOM 909 O O . LEU A 1 113 ? 25.521 -12.750 -42.917 1.00 76.25 113 LEU A O 1
#

Sequence (113 aa):
MTKLNKFSEIGSKVGELVNDKQLAYGDSFGRSGECLRQMFPHGIKPGQYDDLLTIARILDKLFRIANDPDAFDENPYQDIVGYGLLGMERHHTLMENDRRIKESNDQYIKDNL

Radius of gyration: 22.63 Å; chains: 1; bounding box: 58×32×60 Å

pLDDT: mean 89.5, std 8.2, range [58.0, 97.94]

Foldseek 3Di:
DDDDPPVVVVVVVVVVVVVVVCVQQPPLVVVLVVVVCVVCVPDDDPVCVLVVVLSSLLSVLVSCVVRPCPPPPDHSVVVNVVSVVVVVVVVVVVVVVVVVVVVVVVVVVVVVD

Secondary structure (DSSP, 8-state):
-PPPPHHHHHHHHHHHHHHHHHHHH-SHHHHHHHHHHHH-TT---GGGHHHHHHHHHHHHHHHHHHH-TTGGGS-HHHHHHHHHHHHHHHHHHHHHHHHHHHHHHHHHHHH--